Protein AF-A0A424Z373-F1 (afdb_monomer_lite)

pLDDT: mean 78.98, std 14.47, range [38.25, 93.94]

Structure (mmCIF, N/CA/C/O backbone):
data_AF-A0A424Z373-F1
#
_entry.id   AF-A0A424Z373-F1
#
loop_
_atom_site.group_PDB
_atom_site.id
_atom_site.type_symbol
_atom_site.label_atom_id
_atom_site.label_alt_id
_atom_site.label_comp_id
_atom_site.label_asym_id
_atom_site.label_entity_id
_atom_site.label_seq_id
_atom_site.pdbx_PDB_ins_code
_atom_site.Cartn_x
_atom_site.Cartn_y
_atom_site.Cartn_z
_atom_site.occupancy
_atom_site.B_iso_or_equiv
_atom_site.auth_seq_id
_atom_site.auth_comp_id
_atom_site.auth_asym_id
_atom_site.auth_atom_id
_atom_site.pdbx_PDB_model_num
ATOM 1 N N . MET A 1 1 ? 12.172 10.673 -3.978 1.00 54.38 1 MET A N 1
ATOM 2 C CA . MET A 1 1 ? 11.612 10.566 -2.616 1.00 54.38 1 MET A CA 1
ATOM 3 C C . MET A 1 1 ? 10.126 10.576 -2.848 1.00 54.38 1 MET A C 1
ATOM 5 O O . MET A 1 1 ? 9.685 11.490 -3.530 1.00 54.38 1 MET A O 1
ATOM 9 N N . ASN A 1 2 ? 9.417 9.525 -2.450 1.00 65.69 2 ASN A N 1
ATOM 10 C CA . ASN A 1 2 ? 8.051 9.315 -2.916 1.00 65.69 2 ASN A CA 1
ATOM 11 C C . ASN A 1 2 ? 7.114 9.738 -1.785 1.00 65.69 2 ASN A C 1
ATOM 13 O O . ASN A 1 2 ? 7.031 9.046 -0.771 1.00 65.69 2 ASN A O 1
ATOM 17 N N . LEU A 1 3 ? 6.521 10.921 -1.942 1.00 73.19 3 LEU A N 1
ATOM 18 C CA . LEU A 1 3 ? 5.522 11.489 -1.046 1.00 73.19 3 LEU A CA 1
ATOM 19 C C . LEU A 1 3 ? 4.206 11.518 -1.812 1.00 73.19 3 LEU A C 1
ATOM 21 O O . LEU A 1 3 ? 4.136 12.141 -2.871 1.00 73.19 3 LEU A O 1
ATOM 25 N N . PHE A 1 4 ? 3.190 10.850 -1.284 1.00 81.69 4 PHE A N 1
ATOM 26 C CA . PHE A 1 4 ? 1.873 10.819 -1.905 1.00 81.69 4 PHE A CA 1
ATOM 27 C C . PHE A 1 4 ? 0.844 11.468 -0.991 1.00 81.69 4 PHE A C 1
ATOM 29 O O . PHE A 1 4 ? 0.778 11.154 0.199 1.00 81.69 4 PHE A O 1
ATOM 36 N N . ASN A 1 5 ? 0.023 12.349 -1.561 1.00 83.62 5 ASN A N 1
ATOM 37 C CA . ASN A 1 5 ? -1.148 12.893 -0.886 1.00 83.62 5 ASN A CA 1
ATOM 38 C C . ASN A 1 5 ? -2.266 11.860 -0.952 1.00 83.62 5 ASN A C 1
ATOM 40 O O . ASN A 1 5 ? -2.710 11.484 -2.035 1.00 83.62 5 ASN A O 1
ATOM 44 N N . THR A 1 6 ? -2.709 11.394 0.208 1.00 91.06 6 THR A N 1
ATOM 45 C CA . THR A 1 6 ? -3.588 10.228 0.308 1.00 91.06 6 THR A CA 1
ATOM 46 C C . THR A 1 6 ? -4.703 10.451 1.316 1.00 91.06 6 THR A C 1
ATOM 48 O O . THR A 1 6 ? -4.713 11.434 2.061 1.00 91.06 6 THR A O 1
ATOM 51 N N . GLU A 1 7 ? -5.660 9.529 1.337 1.00 92.06 7 GLU A N 1
ATOM 52 C CA . GLU A 1 7 ? -6.781 9.556 2.269 1.00 92.06 7 GLU A CA 1
ATOM 53 C C . GLU A 1 7 ? -6.920 8.212 2.982 1.00 92.06 7 GLU A C 1
ATOM 55 O O . GLU A 1 7 ? -6.812 7.144 2.374 1.00 92.06 7 GLU A O 1
ATOM 60 N N . ILE A 1 8 ? -7.192 8.258 4.284 1.00 92.81 8 ILE A N 1
ATOM 61 C CA . ILE A 1 8 ? -7.532 7.065 5.059 1.00 92.81 8 ILE A CA 1
ATOM 62 C C . ILE A 1 8 ? -8.955 6.642 4.715 1.00 92.81 8 ILE A C 1
ATOM 64 O O . ILE A 1 8 ? -9.898 7.402 4.913 1.00 92.81 8 ILE A O 1
ATOM 68 N N . VAL A 1 9 ? -9.130 5.406 4.261 1.00 93.94 9 VAL A N 1
ATOM 69 C CA . VAL A 1 9 ? -10.449 4.860 3.904 1.00 93.94 9 VAL A CA 1
ATOM 70 C C . VAL A 1 9 ? -11.022 3.952 4.984 1.00 93.94 9 VAL A C 1
ATOM 72 O O . VAL A 1 9 ? -12.234 3.902 5.168 1.00 93.94 9 VAL A O 1
ATOM 75 N N . GLU A 1 10 ? -10.165 3.276 5.749 1.00 92.31 10 GLU A N 1
ATOM 76 C CA . GLU A 1 10 ? -10.583 2.468 6.893 1.00 92.31 10 GLU A CA 1
ATOM 77 C C . GLU A 1 10 ? -9.598 2.615 8.048 1.00 92.31 10 GLU A C 1
ATOM 79 O O . GLU A 1 10 ? -8.387 2.732 7.847 1.00 92.31 10 GLU A O 1
ATOM 84 N N . PHE A 1 11 ? -10.134 2.551 9.263 1.00 90.12 11 PHE A N 1
ATOM 85 C CA . PHE A 1 11 ? -9.379 2.637 10.502 1.00 90.12 11 PHE A CA 1
ATOM 86 C C . PHE A 1 11 ? -9.865 1.550 11.461 1.00 90.12 11 PHE A C 1
ATOM 88 O O . PHE A 1 11 ? -11.044 1.505 11.812 1.00 90.12 11 PHE A O 1
ATOM 95 N N . LEU A 1 12 ? -8.958 0.669 11.877 1.00 88.50 12 LEU A N 1
ATOM 96 C CA . LEU A 1 12 ? -9.216 -0.412 12.821 1.00 88.50 12 LEU A CA 1
ATOM 97 C C . LEU A 1 12 ? -8.286 -0.247 14.020 1.00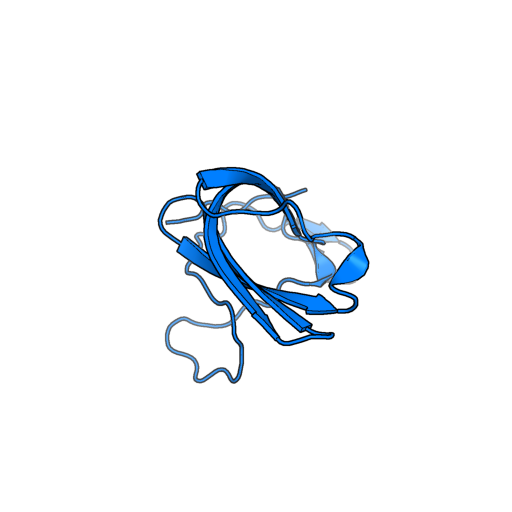 88.50 12 LEU A C 1
ATOM 99 O O . LEU A 1 12 ? -7.067 -0.299 13.873 1.00 88.50 12 LEU A O 1
ATOM 103 N N . ASN A 1 13 ? -8.861 -0.078 15.207 1.00 85.44 13 ASN A N 1
ATOM 104 C CA . ASN A 1 13 ? -8.109 0.059 16.450 1.00 85.44 13 ASN A CA 1
ATOM 105 C C . ASN A 1 13 ? -8.328 -1.169 17.339 1.00 85.44 13 ASN A C 1
ATOM 107 O O . ASN A 1 13 ? -9.455 -1.471 17.730 1.00 85.44 13 ASN A O 1
ATOM 111 N N . GLN A 1 14 ? -7.242 -1.868 17.655 1.00 83.31 14 GLN A N 1
ATOM 112 C CA . GLN A 1 14 ? -7.205 -3.034 18.528 1.00 83.31 14 GLN A CA 1
ATOM 113 C C . GLN A 1 14 ? -6.193 -2.805 19.653 1.00 83.31 14 GLN A C 1
ATOM 115 O O . GLN A 1 14 ? -5.090 -3.350 19.637 1.00 83.31 14 GLN A O 1
ATOM 120 N N . LYS A 1 15 ? -6.599 -2.011 20.652 1.00 81.25 15 LYS A N 1
ATOM 121 C CA . LYS A 1 15 ? -5.825 -1.665 21.858 1.00 81.25 15 LYS A CA 1
ATOM 122 C C . LYS A 1 15 ? -4.455 -1.072 21.541 1.00 81.25 15 LYS A C 1
ATOM 124 O O . LYS A 1 15 ? -4.362 0.140 21.455 1.00 81.25 15 LYS A O 1
ATOM 129 N N . ASP A 1 16 ? -3.427 -1.891 21.362 1.00 83.94 16 ASP A N 1
ATOM 130 C CA . ASP A 1 16 ? -2.037 -1.456 21.166 1.00 83.94 16 ASP A CA 1
ATOM 131 C C . ASP A 1 16 ? -1.650 -1.345 19.687 1.00 83.94 16 ASP A C 1
ATOM 133 O O . ASP A 1 16 ? -0.603 -0.786 19.345 1.00 83.94 16 ASP A O 1
ATOM 137 N N . ILE A 1 17 ? -2.510 -1.867 18.812 1.00 85.19 17 ILE A N 1
ATOM 138 C CA . ILE A 1 17 ? -2.287 -1.960 17.377 1.00 85.19 17 ILE A CA 1
ATOM 139 C C . ILE A 1 17 ? -3.378 -1.189 16.646 1.00 85.19 17 ILE A C 1
ATOM 141 O O . ILE A 1 17 ? -4.570 -1.377 16.893 1.00 85.19 17 ILE A O 1
ATOM 145 N N . ILE A 1 18 ? -2.964 -0.365 15.690 1.00 87.88 18 ILE A N 1
ATOM 146 C CA . ILE A 1 18 ? -3.857 0.248 14.714 1.00 87.88 18 ILE A CA 1
ATOM 147 C C . ILE A 1 18 ? -3.522 -0.310 13.333 1.00 87.88 18 ILE A C 1
ATOM 149 O O . ILE A 1 18 ? -2.359 -0.383 12.938 1.00 87.88 18 ILE A O 1
ATOM 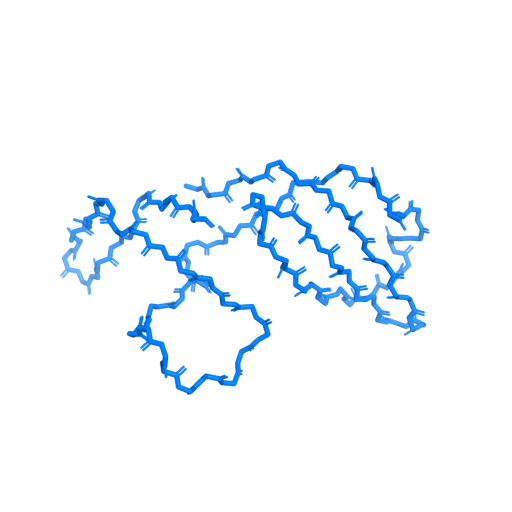153 N N . ILE A 1 19 ? -4.557 -0.679 12.586 1.00 89.56 19 ILE A N 1
ATOM 154 C CA . ILE A 1 19 ? -4.460 -1.008 11.168 1.00 89.56 19 ILE A CA 1
ATOM 155 C C . ILE A 1 19 ? -5.262 0.038 10.406 1.00 89.56 19 ILE A C 1
ATOM 157 O O . ILE A 1 19 ? -6.468 0.171 10.609 1.00 89.56 19 ILE A O 1
ATOM 161 N N . ILE A 1 20 ? -4.601 0.759 9.506 1.00 91.50 20 ILE A N 1
ATOM 162 C CA . ILE A 1 20 ? -5.264 1.699 8.601 1.00 91.50 20 ILE A CA 1
ATOM 163 C C . ILE A 1 20 ? -5.170 1.209 7.165 1.00 91.50 20 ILE A C 1
ATOM 165 O O . ILE A 1 20 ? -4.161 0.630 6.753 1.00 91.50 20 ILE A O 1
ATOM 169 N N . LYS A 1 21 ? -6.232 1.455 6.399 1.00 93.69 21 LYS A N 1
ATOM 170 C CA . LYS A 1 21 ? -6.192 1.376 4.943 1.00 93.69 21 LYS A CA 1
ATOM 171 C C . LYS A 1 21 ? -6.131 2.785 4.383 1.00 93.69 21 LYS A C 1
ATOM 173 O O . LYS A 1 21 ? -6.970 3.619 4.719 1.00 93.69 21 LYS A O 1
ATOM 178 N N . ILE A 1 22 ? -5.159 3.021 3.520 1.00 93.25 22 ILE A N 1
ATOM 179 C CA . ILE A 1 22 ? -4.915 4.298 2.858 1.00 93.25 22 ILE A CA 1
ATOM 180 C C . ILE A 1 22 ? -5.143 4.094 1.367 1.00 93.25 22 ILE A C 1
ATOM 182 O O . ILE A 1 22 ? -4.596 3.153 0.795 1.00 93.25 22 ILE A O 1
ATOM 186 N N . ASN A 1 23 ? -5.939 4.960 0.747 1.00 91.62 23 ASN A N 1
ATOM 187 C CA . ASN A 1 23 ? -6.078 5.006 -0.701 1.00 91.62 23 ASN A CA 1
ATOM 188 C C . ASN A 1 23 ? -5.096 6.026 -1.286 1.00 91.62 23 ASN A C 1
ATOM 190 O O . ASN A 1 23 ? -5.127 7.206 -0.931 1.00 91.62 23 ASN A O 1
ATOM 194 N N . CYS A 1 24 ? -4.242 5.554 -2.185 1.00 88.81 24 CYS A N 1
ATOM 195 C CA . CYS A 1 24 ? -3.247 6.330 -2.907 1.00 88.81 24 CYS A CA 1
ATOM 196 C C . CYS A 1 24 ? -3.385 6.004 -4.392 1.00 88.81 24 CYS A C 1
ATOM 198 O O . CYS A 1 24 ? -3.037 4.898 -4.788 1.00 88.81 24 CYS A O 1
ATOM 200 N N . GLU A 1 25 ? -3.902 6.934 -5.197 1.00 85.50 25 GLU A N 1
ATOM 201 C CA . GLU A 1 25 ? -4.021 6.754 -6.657 1.00 85.50 25 GLU A CA 1
ATOM 202 C C . GLU A 1 25 ? -4.687 5.414 -7.052 1.00 85.50 25 GLU A C 1
ATOM 204 O O . GLU A 1 25 ? -4.213 4.702 -7.922 1.00 85.50 25 GLU A O 1
ATOM 209 N N . ASN A 1 26 ? -5.797 5.055 -6.388 1.00 85.81 26 ASN A N 1
ATOM 210 C CA . ASN A 1 26 ? -6.544 3.790 -6.549 1.00 85.81 26 ASN A CA 1
ATOM 211 C C . ASN A 1 26 ? -5.858 2.523 -6.011 1.00 85.81 26 ASN A C 1
ATOM 213 O O . ASN A 1 26 ? -6.389 1.420 -6.165 1.00 85.81 26 ASN A O 1
ATOM 217 N N . ILE A 1 27 ? -4.733 2.662 -5.314 1.00 88.38 27 ILE A N 1
ATOM 218 C CA . ILE A 1 27 ? -4.043 1.561 -4.645 1.00 88.38 27 ILE A CA 1
ATOM 219 C C . ILE A 1 27 ? -4.273 1.646 -3.139 1.00 88.38 27 ILE A C 1
ATOM 221 O O . ILE A 1 27 ? -4.061 2.678 -2.499 1.00 88.38 27 ILE A O 1
ATOM 225 N N . ILE A 1 28 ? -4.696 0.520 -2.561 1.00 91.44 28 ILE A N 1
ATOM 226 C CA . ILE A 1 28 ? -4.943 0.402 -1.126 1.00 91.44 28 ILE A CA 1
ATOM 227 C C . ILE A 1 28 ? -3.696 -0.106 -0.412 1.00 91.44 28 ILE A C 1
ATOM 229 O O . ILE A 1 28 ? -3.315 -1.270 -0.543 1.00 91.44 28 ILE A O 1
ATOM 233 N N . PHE A 1 29 ? -3.126 0.749 0.428 1.00 92.06 29 PHE A N 1
ATOM 234 C CA . PHE A 1 29 ? -2.054 0.399 1.347 1.00 92.06 29 PHE A CA 1
ATOM 235 C C . PHE A 1 29 ? -2.617 0.054 2.723 1.00 92.06 29 PHE A C 1
ATOM 237 O O . PHE A 1 29 ? -3.394 0.809 3.301 1.00 92.06 29 PHE A O 1
ATOM 244 N N . LYS A 1 30 ? -2.203 -1.087 3.271 1.00 92.06 30 LYS A N 1
ATOM 245 C CA . LYS A 1 30 ? -2.459 -1.506 4.651 1.00 92.06 30 LYS A CA 1
ATOM 246 C C . LYS A 1 30 ? -1.248 -1.150 5.502 1.00 92.06 30 LYS A C 1
ATOM 248 O O . LYS A 1 30 ? -0.176 -1.724 5.308 1.00 92.06 30 LYS A O 1
ATOM 253 N N . VAL A 1 31 ? -1.421 -0.234 6.447 1.00 89.69 31 VAL A N 1
ATOM 254 C CA . VAL A 1 31 ? -0.354 0.208 7.350 1.00 89.69 31 VAL A CA 1
ATOM 255 C C . VAL A 1 31 ? -0.660 -0.273 8.760 1.00 89.69 31 VAL A C 1
ATOM 257 O O . VAL A 1 31 ? -1.772 -0.100 9.260 1.00 89.69 31 VAL A O 1
ATOM 260 N N . LEU A 1 32 ? 0.339 -0.901 9.376 1.00 89.00 32 LEU A N 1
ATOM 261 C CA . LEU A 1 32 ? 0.320 -1.313 10.771 1.00 89.00 32 LEU A CA 1
ATOM 262 C C . LEU A 1 32 ? 1.045 -0.250 11.593 1.00 89.00 32 LEU A C 1
ATOM 264 O O . LEU A 1 32 ? 2.210 0.037 11.330 1.00 89.00 32 LEU A O 1
ATOM 268 N N . ILE A 1 33 ? 0.370 0.298 12.593 1.00 87.38 33 ILE A N 1
ATOM 269 C CA . ILE A 1 33 ? 0.940 1.265 13.524 1.00 87.38 33 ILE A CA 1
ATOM 270 C C . ILE A 1 33 ? 0.953 0.625 14.910 1.00 87.38 33 ILE A C 1
ATOM 272 O O . ILE A 1 33 ? -0.083 0.195 15.423 1.00 87.38 33 ILE A O 1
ATOM 276 N N . LEU A 1 34 ? 2.144 0.557 15.501 1.00 80.06 34 LEU A N 1
ATOM 277 C CA . LEU A 1 34 ? 2.347 0.153 16.888 1.00 80.06 34 LEU A CA 1
ATOM 278 C C . LEU A 1 34 ? 2.270 1.403 17.770 1.00 80.06 34 LEU A C 1
ATOM 280 O O . LEU A 1 34 ? 2.779 2.449 17.375 1.00 80.06 34 LEU A O 1
ATOM 284 N N . ASN A 1 35 ? 1.669 1.281 18.956 1.00 72.12 35 ASN A N 1
ATOM 285 C CA . ASN A 1 35 ? 1.403 2.380 19.895 1.00 72.12 35 ASN A CA 1
ATOM 286 C C . ASN A 1 35 ? 0.255 3.305 19.449 1.00 72.12 35 ASN A C 1
ATOM 288 O O . ASN A 1 35 ? 0.437 4.430 18.980 1.00 72.12 35 ASN A O 1
ATOM 292 N N . SER A 1 36 ? -0.964 2.813 19.659 1.00 65.62 36 SER A N 1
ATOM 293 C CA . SER A 1 36 ? -2.218 3.485 19.310 1.00 65.62 36 SER A CA 1
ATOM 294 C C . SER A 1 36 ? -2.451 4.837 19.995 1.00 65.62 36 SER A C 1
ATOM 296 O O . SER A 1 36 ? -3.265 5.633 19.521 1.00 65.62 36 SER A O 1
ATOM 298 N N . ASN A 1 37 ? -1.758 5.116 21.106 1.00 71.12 37 ASN A N 1
ATOM 299 C CA . ASN A 1 37 ? -2.051 6.274 21.949 1.00 71.12 37 ASN A CA 1
ATOM 300 C C . ASN A 1 37 ? -1.829 7.614 21.241 1.00 71.12 37 ASN A C 1
ATOM 302 O O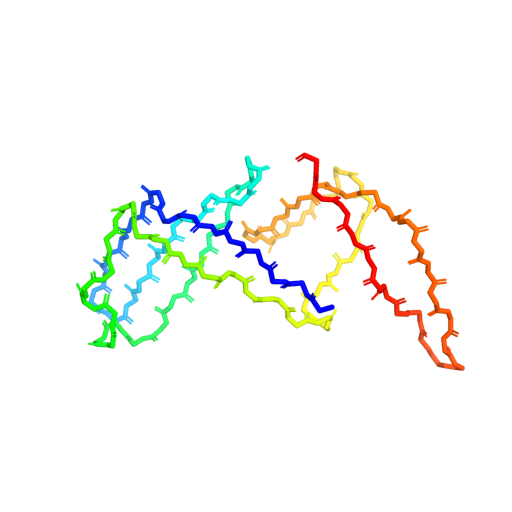 . ASN A 1 37 ? -2.535 8.571 21.555 1.00 71.12 37 ASN A O 1
ATOM 306 N N . SER A 1 38 ? -0.926 7.663 20.261 1.00 72.50 38 SER A N 1
ATOM 307 C CA . SER A 1 38 ? -0.609 8.874 19.497 1.00 72.50 38 SER A CA 1
ATOM 308 C C . SER A 1 38 ? -1.554 9.138 18.317 1.00 72.50 38 SER A C 1
ATOM 310 O O . SER A 1 38 ? -1.456 10.187 17.691 1.00 72.50 38 SER A O 1
ATOM 312 N N . TYR A 1 39 ? -2.466 8.211 17.997 1.00 76.56 39 TYR A N 1
ATOM 313 C CA . TYR A 1 39 ? -3.260 8.244 16.757 1.00 76.56 39 TYR A CA 1
ATOM 314 C C . TYR A 1 39 ? -4.771 8.111 16.998 1.00 76.56 39 TYR A C 1
ATOM 316 O O . TYR A 1 39 ? -5.515 7.693 16.112 1.00 76.56 39 TYR A O 1
ATOM 324 N N . LYS A 1 40 ? -5.245 8.473 18.197 1.00 68.75 40 LYS A N 1
ATOM 325 C CA . LYS A 1 40 ? -6.662 8.363 18.593 1.00 68.75 40 LYS A CA 1
ATOM 326 C C . LYS A 1 40 ? -7.614 9.211 17.741 1.00 68.75 40 LYS A C 1
ATOM 328 O O . LYS A 1 40 ? -8.770 8.831 17.581 1.00 68.75 40 LYS A O 1
ATOM 333 N N . ASP A 1 41 ? -7.124 10.312 17.174 1.00 73.81 41 ASP A N 1
ATOM 334 C CA . ASP A 1 41 ? -7.935 11.251 16.388 1.00 73.81 41 ASP A CA 1
ATOM 335 C C . ASP A 1 41 ? -7.954 10.944 14.885 1.00 73.81 41 ASP A C 1
ATOM 337 O O . ASP A 1 41 ? -8.646 11.613 14.115 1.00 73.81 41 ASP A O 1
ATOM 341 N N . VAL A 1 42 ? -7.218 9.917 14.455 1.00 80.25 42 VAL A N 1
ATOM 342 C CA . VAL A 1 42 ? -7.180 9.489 13.058 1.00 80.25 42 VAL A CA 1
ATOM 343 C C . VAL A 1 42 ? -8.500 8.806 12.700 1.00 80.25 42 VAL A C 1
ATOM 345 O O . VAL A 1 42 ? -8.924 7.857 13.357 1.00 80.25 42 VAL A O 1
ATOM 348 N N . LYS A 1 43 ? -9.167 9.286 11.646 1.00 85.94 43 LYS A N 1
ATOM 349 C CA . LYS A 1 43 ? -10.469 8.779 11.195 1.00 85.94 43 LYS A CA 1
ATOM 350 C C . LYS A 1 43 ? -10.452 8.522 9.686 1.00 85.94 43 LYS A C 1
ATOM 352 O O . LYS A 1 43 ? -9.593 9.046 8.976 1.00 85.94 43 LYS A O 1
ATOM 357 N N . PRO A 1 44 ? -11.407 7.737 9.160 1.00 89.38 44 PRO A N 1
ATOM 358 C CA . PRO A 1 44 ? -11.658 7.723 7.726 1.00 89.38 44 PRO A CA 1
ATOM 359 C C . PRO A 1 44 ? -11.890 9.148 7.205 1.00 89.38 44 PRO A C 1
ATOM 361 O O . PRO A 1 44 ? -12.465 9.981 7.910 1.00 89.38 44 PRO A O 1
ATOM 364 N N . LYS A 1 45 ? -11.467 9.412 5.969 1.00 90.69 45 LYS A N 1
ATOM 365 C CA . LYS A 1 45 ? -11.449 10.722 5.298 1.00 90.69 45 LYS A CA 1
ATOM 366 C C . LYS A 1 45 ? -10.398 11.715 5.794 1.00 90.69 45 LYS A C 1
ATOM 368 O O . LYS A 1 45 ? -10.322 12.835 5.287 1.00 90.69 45 LYS A O 1
ATOM 373 N N . THR A 1 46 ? -9.555 11.333 6.752 1.00 90.19 46 THR A N 1
ATOM 374 C CA . THR A 1 46 ? -8.378 12.132 7.101 1.00 90.19 46 THR A CA 1
ATOM 375 C C . THR A 1 46 ? -7.374 12.084 5.948 1.00 90.19 46 THR A C 1
ATOM 377 O O . THR A 1 46 ? -6.970 11.003 5.511 1.00 90.19 46 THR A O 1
ATOM 380 N N . LYS A 1 47 ? -6.963 13.265 5.469 1.00 90.44 47 LYS A N 1
ATOM 381 C CA . LYS A 1 47 ? -5.866 13.404 4.507 1.00 90.44 47 LYS A CA 1
ATOM 382 C C . LYS A 1 47 ? -4.537 13.176 5.211 1.00 90.44 47 LYS A C 1
ATOM 384 O O . LYS A 1 47 ? -4.294 13.770 6.260 1.00 90.44 47 LYS A O 1
ATOM 389 N N . VAL A 1 48 ? -3.693 12.336 4.629 1.00 88.88 48 VAL A N 1
ATOM 390 C CA . VAL A 1 48 ? -2.367 12.011 5.158 1.00 88.88 48 VAL A CA 1
ATOM 391 C C . VAL A 1 48 ? -1.344 11.951 4.035 1.00 88.88 48 VAL A C 1
ATOM 393 O O . VAL A 1 48 ? -1.674 11.681 2.878 1.00 88.88 48 VAL A O 1
ATOM 396 N N . GLU A 1 49 ? -0.090 12.182 4.390 1.00 88.81 49 GLU A N 1
ATOM 397 C CA . GLU A 1 49 ? 1.034 11.973 3.491 1.00 88.81 49 GLU A CA 1
ATOM 398 C C . GLU A 1 49 ? 1.604 10.574 3.707 1.00 88.81 49 GLU A C 1
ATOM 400 O O . GLU A 1 49 ? 1.948 10.191 4.828 1.00 88.81 49 GLU A O 1
ATOM 405 N N . LEU A 1 50 ? 1.698 9.802 2.627 1.00 85.81 50 LEU A N 1
ATOM 406 C CA . LEU A 1 50 ? 2.334 8.494 2.647 1.00 85.81 50 LEU A CA 1
ATOM 407 C C . LEU A 1 50 ? 3.774 8.634 2.157 1.00 85.81 50 LEU A C 1
ATOM 409 O O . LEU A 1 50 ? 4.021 9.050 1.023 1.00 85.81 50 LEU A O 1
ATOM 413 N N . PHE A 1 51 ? 4.713 8.282 3.031 1.00 84.81 51 PHE A N 1
ATOM 414 C CA . PHE A 1 51 ? 6.143 8.359 2.773 1.00 84.81 51 PHE A CA 1
ATOM 415 C C . PHE A 1 51 ? 6.755 6.964 2.726 1.00 84.81 51 PHE A C 1
ATOM 417 O O . PHE A 1 51 ? 6.550 6.164 3.637 1.00 84.81 51 PHE A O 1
ATOM 424 N N . PHE A 1 52 ? 7.557 6.706 1.696 1.00 80.25 52 PHE A N 1
ATOM 425 C CA . PHE A 1 52 ? 8.320 5.468 1.578 1.00 80.25 52 PHE A CA 1
ATOM 426 C C . PHE A 1 52 ? 9.810 5.749 1.452 1.00 80.25 52 PHE A C 1
ATOM 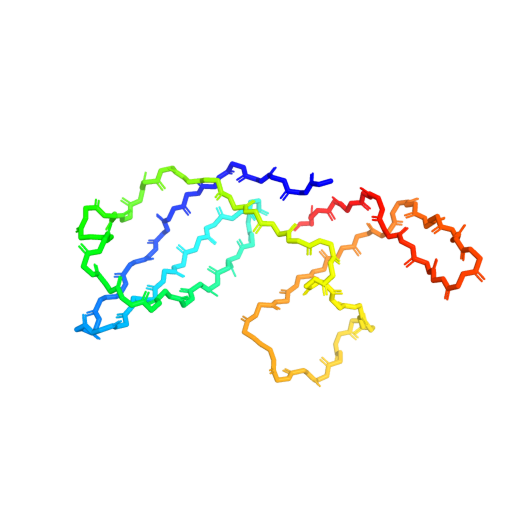428 O O . PHE A 1 52 ? 10.247 6.530 0.592 1.00 80.25 52 PHE A O 1
ATOM 435 N N . GLN A 1 53 ? 10.614 5.058 2.257 1.00 78.81 53 GLN A N 1
ATOM 436 C CA . GLN A 1 53 ? 12.059 5.119 2.110 1.00 78.81 53 GLN A CA 1
ATOM 437 C C . GLN A 1 53 ? 12.482 4.253 0.924 1.00 78.81 53 GLN A C 1
ATOM 439 O O . GLN A 1 53 ? 11.972 3.158 0.701 1.00 78.81 53 GLN A O 1
ATOM 444 N N . LYS A 1 54 ? 13.451 4.729 0.132 1.00 71.38 54 LYS A N 1
ATOM 445 C CA . LYS A 1 54 ? 13.870 4.033 -1.099 1.00 71.38 54 LYS A CA 1
ATOM 446 C C . LYS A 1 54 ? 14.310 2.583 -0.864 1.00 71.38 54 LYS A C 1
ATOM 448 O O . LYS A 1 54 ? 14.153 1.764 -1.759 1.00 71.38 54 LYS A O 1
ATOM 453 N N . HIS A 1 55 ? 14.875 2.287 0.304 1.00 75.38 55 HIS A N 1
ATOM 454 C CA . HIS A 1 55 ? 15.372 0.956 0.652 1.00 75.38 55 HIS A CA 1
ATOM 455 C C . HIS A 1 55 ? 14.281 -0.001 1.158 1.00 75.38 55 HIS A C 1
ATOM 457 O O . HIS A 1 55 ? 14.570 -1.166 1.404 1.00 75.38 55 HIS A O 1
ATOM 463 N N . GLU A 1 56 ? 13.042 0.469 1.311 1.00 76.94 56 GLU A N 1
ATOM 464 C CA . GLU A 1 56 ? 11.899 -0.355 1.722 1.00 76.94 56 GLU A CA 1
ATOM 465 C C . GLU A 1 56 ? 11.148 -0.943 0.517 1.00 76.94 56 GLU A C 1
ATOM 467 O O . GLU A 1 56 ? 10.268 -1.788 0.681 1.00 76.94 56 GLU A O 1
ATOM 472 N N . PHE A 1 57 ? 11.505 -0.528 -0.704 1.00 81.44 57 PHE A N 1
ATOM 473 C CA . PHE A 1 57 ? 10.950 -1.081 -1.932 1.00 81.44 57 PHE A CA 1
ATOM 474 C C . PHE A 1 57 ? 11.749 -2.281 -2.423 1.00 81.44 57 PHE A C 1
ATOM 476 O O . PHE A 1 57 ? 12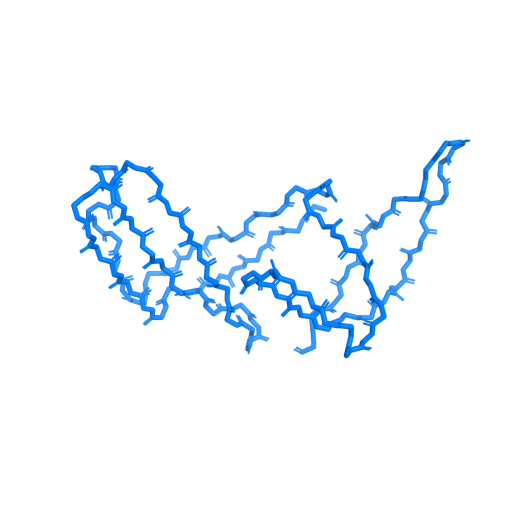.965 -2.217 -2.607 1.00 81.44 57 PHE A O 1
ATOM 483 N N . TYR A 1 58 ? 11.019 -3.344 -2.740 1.00 83.50 58 TYR A N 1
ATOM 484 C CA . TYR A 1 58 ? 11.539 -4.529 -3.401 1.00 83.50 58 TYR A CA 1
ATOM 485 C C . TYR A 1 58 ? 10.831 -4.706 -4.740 1.00 83.50 58 TYR A C 1
ATOM 487 O O . TYR A 1 58 ? 9.627 -4.478 -4.853 1.00 83.50 58 TYR A O 1
ATOM 495 N N . PHE A 1 59 ? 11.588 -5.128 -5.750 1.00 85.69 59 PHE A N 1
ATOM 496 C CA . PHE A 1 59 ? 11.077 -5.381 -7.093 1.00 85.69 59 PHE A CA 1
ATOM 497 C C . PHE A 1 59 ? 10.999 -6.876 -7.334 1.00 85.69 59 PHE A C 1
ATOM 499 O O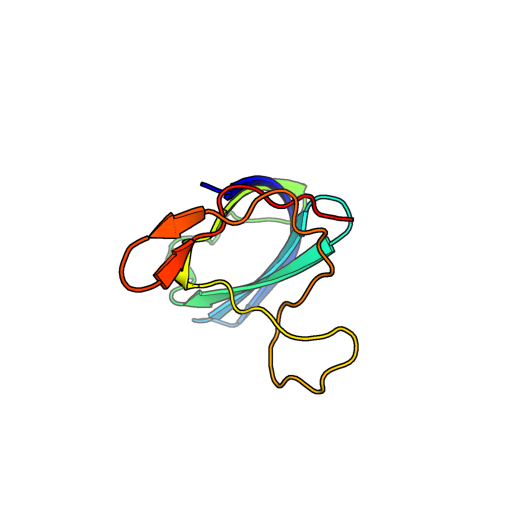 . PHE A 1 59 ? 11.919 -7.622 -7.003 1.00 85.69 59 PHE A O 1
ATOM 506 N N . THR A 1 60 ? 9.905 -7.302 -7.946 1.00 88.12 60 THR A N 1
ATOM 507 C CA . THR A 1 60 ? 9.740 -8.663 -8.436 1.00 88.12 60 THR A CA 1
ATOM 508 C C . THR A 1 60 ? 8.994 -8.642 -9.763 1.00 88.12 60 THR A C 1
ATOM 510 O O . THR A 1 60 ? 8.427 -7.617 -10.150 1.00 88.12 60 THR A O 1
ATOM 513 N N . LEU A 1 61 ? 8.982 -9.775 -10.459 1.00 88.44 61 LEU A N 1
ATOM 514 C CA . LEU A 1 61 ? 8.166 -9.939 -11.652 1.00 88.44 61 LEU A CA 1
ATOM 515 C C . LEU A 1 61 ? 6.673 -9.974 -11.283 1.00 88.44 61 LEU A C 1
ATOM 517 O O . LEU A 1 61 ? 6.316 -10.473 -10.206 1.00 88.44 61 LEU A O 1
ATOM 521 N N . PRO A 1 62 ? 5.785 -9.487 -12.168 1.00 85.75 62 PRO A N 1
ATOM 522 C CA . PRO A 1 62 ? 4.345 -9.601 -11.970 1.00 85.75 62 PRO A CA 1
ATOM 523 C C . PRO A 1 62 ? 3.923 -11.047 -11.685 1.00 85.75 62 PRO A C 1
ATOM 525 O O . PRO A 1 62 ? 4.522 -11.988 -12.203 1.00 85.75 62 PRO A O 1
ATOM 528 N N . ASN A 1 63 ? 2.876 -11.220 -10.877 1.00 83.44 63 ASN A N 1
ATOM 529 C CA . ASN A 1 63 ? 2.311 -12.523 -10.494 1.00 83.44 63 ASN A CA 1
ATOM 530 C C . ASN A 1 63 ? 3.246 -13.443 -9.686 1.00 83.44 63 ASN A C 1
ATOM 532 O O . ASN A 1 63 ? 2.928 -14.614 -9.483 1.00 83.44 63 ASN A O 1
ATOM 536 N N . THR A 1 64 ? 4.371 -12.931 -9.182 1.00 88.44 64 THR A N 1
ATOM 537 C CA . THR A 1 64 ? 5.184 -13.675 -8.215 1.00 88.44 64 THR A CA 1
ATOM 538 C C . THR A 1 64 ? 4.398 -13.873 -6.920 1.00 88.44 64 THR A C 1
ATOM 540 O O . THR A 1 64 ? 3.825 -12.924 -6.381 1.00 88.44 64 THR A O 1
ATOM 543 N N . LEU A 1 65 ? 4.395 -15.098 -6.391 1.00 83.25 65 LEU A N 1
ATOM 544 C CA . LEU A 1 65 ? 3.792 -15.394 -5.096 1.00 83.25 65 LEU A CA 1
ATOM 545 C C . LEU A 1 65 ? 4.644 -14.764 -3.985 1.00 83.25 65 LEU A C 1
ATOM 547 O O . LEU A 1 65 ? 5.738 -15.238 -3.684 1.00 83.25 65 LEU A O 1
ATOM 551 N N . LEU A 1 66 ? 4.144 -13.688 -3.382 1.00 84.75 66 LEU A N 1
ATOM 552 C CA . LEU A 1 66 ? 4.821 -12.975 -2.305 1.00 84.75 66 LEU A CA 1
ATOM 553 C C . LEU A 1 66 ? 4.004 -13.029 -1.014 1.00 84.75 66 LEU A C 1
ATOM 555 O O . LEU A 1 66 ? 2.800 -12.785 -1.014 1.00 84.75 66 LEU A O 1
ATOM 559 N N . SER A 1 67 ? 4.681 -13.249 0.112 1.00 88.25 67 SER A N 1
ATOM 560 C CA . SER A 1 67 ? 4.091 -13.098 1.446 1.00 88.25 67 SER A CA 1
ATOM 561 C C . SER A 1 67 ? 4.236 -11.654 1.949 1.00 88.25 67 SER A C 1
ATOM 563 O O . SER A 1 67 ? 4.850 -11.404 2.986 1.00 88.25 67 SER A O 1
ATOM 565 N N . VAL A 1 68 ? 3.689 -10.687 1.203 1.00 87.06 68 VAL A N 1
ATOM 566 C CA . VAL A 1 68 ? 3.717 -9.252 1.551 1.00 87.06 68 VAL A CA 1
ATOM 567 C C . VAL A 1 68 ? 2.305 -8.683 1.685 1.00 87.06 68 VAL A C 1
ATOM 569 O O . VAL A 1 68 ? 1.362 -9.171 1.069 1.00 87.06 68 VAL A O 1
ATOM 572 N N . LYS A 1 69 ? 2.135 -7.652 2.523 1.00 87.56 69 LYS A N 1
ATOM 573 C CA . LYS A 1 69 ? 0.823 -7.012 2.744 1.00 87.56 69 LYS A CA 1
ATOM 574 C C . LYS A 1 69 ? 0.466 -5.968 1.693 1.00 87.56 69 LYS A C 1
ATOM 576 O O . LYS A 1 69 ? -0.719 -5.778 1.437 1.00 87.56 69 LYS A O 1
ATOM 581 N N . ASN A 1 70 ? 1.475 -5.313 1.126 1.00 88.81 70 ASN A N 1
ATOM 582 C CA . ASN A 1 70 ? 1.329 -4.258 0.133 1.00 88.81 70 ASN A CA 1
ATOM 583 C C . ASN A 1 70 ? 2.183 -4.611 -1.079 1.00 88.81 70 ASN A C 1
ATOM 585 O O . ASN A 1 70 ? 3.373 -4.888 -0.944 1.00 88.81 70 ASN A O 1
ATOM 589 N N . SER A 1 71 ? 1.566 -4.594 -2.249 1.00 88.31 71 SER A N 1
ATOM 590 C CA . SER A 1 71 ? 2.223 -4.772 -3.536 1.00 88.31 71 SER A CA 1
ATOM 591 C C . SER A 1 71 ? 1.416 -4.016 -4.570 1.00 88.31 71 SER A C 1
ATOM 593 O O . SER A 1 71 ? 0.187 -4.029 -4.517 1.00 88.31 71 SER A O 1
ATOM 595 N N . PHE A 1 72 ? 2.096 -3.394 -5.516 1.00 87.06 72 PHE A N 1
ATOM 596 C CA . PHE A 1 72 ? 1.452 -2.667 -6.592 1.00 87.06 72 PHE A CA 1
ATOM 597 C C . PHE A 1 72 ? 2.287 -2.772 -7.859 1.00 87.06 72 PHE A C 1
ATOM 599 O O . PHE A 1 72 ? 3.492 -3.029 -7.808 1.00 87.06 72 PHE A O 1
ATOM 606 N N . LEU A 1 73 ? 1.620 -2.621 -8.999 1.00 86.69 73 LEU A N 1
ATOM 607 C CA . LEU A 1 73 ? 2.286 -2.598 -10.288 1.00 86.69 73 LEU A CA 1
ATOM 608 C C . LEU A 1 73 ? 2.851 -1.210 -10.541 1.00 86.69 73 LEU A C 1
ATOM 610 O O . LEU A 1 73 ? 2.239 -0.200 -10.201 1.00 86.69 73 LEU A O 1
ATOM 614 N N . VAL A 1 74 ? 4.017 -1.185 -11.170 1.00 83.44 74 VAL A N 1
ATOM 615 C CA . VAL A 1 74 ? 4.705 0.045 -11.545 1.00 83.44 74 VAL A CA 1
ATOM 616 C C . VAL A 1 74 ? 5.363 -0.089 -12.894 1.00 83.44 74 VAL A C 1
ATOM 618 O O . VAL A 1 74 ? 5.782 -1.175 -13.302 1.00 83.44 74 VAL A O 1
ATOM 621 N N . LYS A 1 75 ? 5.514 1.052 -13.557 1.00 83.94 75 LYS A N 1
ATOM 622 C CA . LYS A 1 75 ? 6.408 1.193 -14.697 1.00 83.94 75 LYS A CA 1
ATOM 623 C C . LYS A 1 75 ? 7.719 1.792 -14.216 1.00 83.94 75 LYS A C 1
ATOM 625 O O . LYS A 1 75 ? 7.734 2.833 -13.564 1.00 83.94 75 LYS A O 1
ATOM 630 N N . ILE A 1 76 ? 8.820 1.128 -14.548 1.00 83.88 76 ILE A N 1
ATOM 631 C CA . ILE A 1 76 ? 10.153 1.676 -14.313 1.00 83.88 76 ILE A CA 1
ATOM 632 C C . ILE A 1 76 ? 10.433 2.699 -15.412 1.00 83.88 76 ILE A C 1
ATOM 634 O O . ILE A 1 76 ? 10.498 2.338 -16.586 1.00 83.88 76 ILE A O 1
ATOM 638 N N . GLU A 1 77 ? 10.597 3.963 -15.031 1.00 83.50 77 GLU A N 1
ATOM 639 C CA . GLU A 1 77 ? 10.920 5.041 -15.975 1.00 83.50 77 GLU A CA 1
ATOM 640 C C . GLU A 1 77 ? 12.426 5.241 -16.127 1.00 83.50 77 GLU A C 1
ATOM 642 O O . GLU A 1 77 ? 12.932 5.415 -17.234 1.00 83.50 77 GLU A O 1
ATOM 647 N N . GLN A 1 78 ? 13.159 5.178 -15.013 1.00 81.94 78 GLN A N 1
ATOM 648 C CA . GLN A 1 78 ? 14.594 5.422 -14.989 1.00 81.94 78 GLN A CA 1
ATOM 649 C C . GLN A 1 78 ? 15.295 4.536 -13.958 1.00 81.94 78 GLN A C 1
ATOM 651 O O . GLN A 1 78 ? 14.878 4.435 -12.802 1.00 81.94 78 GLN A O 1
ATOM 656 N N . ILE A 1 79 ? 16.418 3.942 -14.367 1.00 81.31 79 ILE A N 1
ATOM 657 C CA . ILE A 1 79 ? 17.332 3.206 -13.489 1.00 81.31 79 ILE A CA 1
ATOM 658 C C . ILE A 1 79 ? 18.673 3.935 -13.482 1.00 81.31 79 ILE A C 1
ATOM 660 O O . ILE A 1 79 ? 19.315 4.069 -14.523 1.00 81.31 79 ILE A O 1
ATOM 664 N N . LYS A 1 80 ? 19.134 4.369 -12.304 1.00 77.00 80 LYS A N 1
ATOM 665 C CA . LYS A 1 80 ? 20.463 4.965 -12.151 1.00 77.00 80 LYS A CA 1
ATOM 666 C C . LYS A 1 80 ? 21.409 3.968 -11.500 1.00 77.00 80 LYS A C 1
ATOM 668 O O . LYS A 1 80 ? 21.271 3.627 -10.325 1.00 77.00 80 LYS A O 1
ATOM 673 N N . LYS A 1 81 ? 22.400 3.506 -12.260 1.00 67.25 81 LYS A N 1
ATOM 674 C CA . LYS A 1 81 ? 23.456 2.632 -11.742 1.00 67.25 81 LYS A CA 1
ATOM 675 C C . LYS A 1 81 ? 24.449 3.465 -10.926 1.00 67.25 81 LYS A C 1
ATOM 677 O O . LYS A 1 81 ? 25.038 4.407 -11.450 1.00 67.25 81 LYS A O 1
ATOM 682 N N . ARG A 1 82 ? 24.652 3.129 -9.653 1.00 55.66 82 ARG A N 1
ATOM 683 C CA . ARG A 1 82 ? 25.827 3.557 -8.874 1.00 55.66 82 ARG A CA 1
ATOM 684 C C . ARG A 1 82 ? 26.792 2.377 -8.769 1.00 55.66 82 ARG A C 1
ATOM 686 O O . ARG A 1 82 ? 26.364 1.241 -8.945 1.00 55.66 82 ARG A O 1
ATOM 693 N N . MET A 1 83 ? 28.077 2.642 -8.515 1.00 40.34 83 MET A N 1
ATOM 694 C CA . MET A 1 83 ? 29.181 1.667 -8.647 1.00 40.34 83 MET A CA 1
ATOM 695 C C . MET A 1 83 ? 28.999 0.343 -7.875 1.00 40.34 83 MET A C 1
ATOM 697 O O . MET A 1 83 ? 29.715 -0.609 -8.162 1.00 40.34 83 MET A O 1
ATOM 701 N N . THR A 1 84 ? 28.013 0.244 -6.978 1.00 47.41 84 THR A N 1
ATOM 702 C CA . THR A 1 84 ? 27.704 -0.981 -6.225 1.00 47.41 84 THR A CA 1
ATOM 703 C C . THR A 1 84 ? 26.224 -1.406 -6.285 1.00 47.41 84 THR A C 1
ATOM 705 O O . THR A 1 84 ? 25.941 -2.574 -6.052 1.00 47.41 84 THR A O 1
ATOM 708 N N . PHE A 1 85 ? 25.272 -0.521 -6.639 1.00 38.25 85 PHE A N 1
ATOM 709 C CA . PHE A 1 85 ? 23.822 -0.815 -6.641 1.00 38.25 85 PHE A CA 1
ATOM 710 C C . PHE A 1 85 ? 23.039 0.039 -7.657 1.00 38.25 85 PHE A C 1
ATOM 712 O O . PHE A 1 85 ? 23.415 1.177 -7.954 1.00 38.25 85 PHE A O 1
ATOM 719 N N . ALA A 1 86 ? 21.922 -0.485 -8.170 1.00 44.84 86 ALA A N 1
ATOM 720 C CA . ALA A 1 86 ? 20.954 0.282 -8.955 1.00 44.84 86 ALA A CA 1
ATOM 721 C C . ALA A 1 86 ? 19.964 0.993 -8.018 1.00 44.84 86 ALA A C 1
ATOM 723 O O . ALA A 1 86 ? 19.348 0.358 -7.167 1.00 44.84 86 ALA A O 1
ATOM 724 N N . LEU A 1 87 ? 19.822 2.311 -8.167 1.00 43.56 87 LEU A N 1
ATOM 725 C CA . LEU A 1 87 ? 18.859 3.123 -7.426 1.00 43.56 87 LEU A CA 1
ATOM 726 C C . LEU A 1 87 ? 17.739 3.558 -8.360 1.00 43.56 87 LEU A C 1
ATOM 728 O O . LEU A 1 87 ? 17.979 4.100 -9.441 1.00 43.56 87 LEU A O 1
ATOM 732 N N . LEU A 1 88 ? 16.513 3.360 -7.898 1.00 52.00 88 LEU A N 1
ATOM 733 C CA . LEU A 1 88 ? 15.329 3.873 -8.555 1.00 52.00 88 LEU A CA 1
ATOM 734 C C . LEU A 1 88 ? 15.097 5.330 -8.138 1.00 52.00 88 LEU A C 1
ATOM 736 O O . LEU A 1 88 ? 15.208 5.697 -6.957 1.00 52.00 88 LEU A O 1
ATOM 740 N N . GLU A 1 89 ? 14.821 6.185 -9.116 1.00 46.94 89 GLU A N 1
ATOM 741 C CA . GLU A 1 89 ? 14.595 7.611 -8.873 1.00 46.94 89 GLU A CA 1
ATOM 742 C C . GLU A 1 89 ? 13.123 8.004 -9.010 1.00 46.94 89 GLU A C 1
ATOM 744 O O . GLU A 1 89 ? 12.686 8.842 -8.219 1.00 46.94 89 GLU A O 1
ATOM 749 N N . GLN A 1 90 ? 12.365 7.360 -9.906 1.00 47.94 90 GLN A N 1
ATOM 750 C CA . GLN A 1 90 ? 10.965 7.684 -10.198 1.00 47.94 90 GLN A CA 1
ATOM 751 C C . GLN A 1 90 ? 10.139 6.414 -10.483 1.00 47.94 90 GLN A C 1
ATOM 753 O O . GLN A 1 90 ? 10.623 5.477 -11.122 1.00 47.94 90 GLN A O 1
ATOM 758 N N . MET A 1 91 ? 8.911 6.384 -9.958 1.00 54.94 91 MET A N 1
ATOM 759 C CA . MET A 1 91 ? 7.880 5.367 -10.199 1.00 54.94 91 MET A CA 1
ATOM 760 C C . MET A 1 91 ? 6.564 6.086 -10.436 1.00 54.94 91 MET A C 1
ATOM 762 O O . MET A 1 91 ? 6.231 6.994 -9.676 1.00 54.94 91 MET A O 1
ATOM 766 N N . ILE A 1 92 ? 5.810 5.616 -11.422 1.00 50.12 92 ILE A N 1
ATOM 767 C CA . ILE A 1 92 ? 4.404 5.971 -11.591 1.00 50.12 92 ILE A CA 1
ATOM 768 C C . ILE A 1 92 ? 3.572 4.777 -11.125 1.00 50.12 92 ILE A C 1
ATOM 770 O O . ILE A 1 92 ? 3.835 3.637 -11.533 1.00 50.12 92 ILE A O 1
ATOM 774 N N . LEU A 1 93 ? 2.624 5.045 -10.228 1.00 51.12 93 LEU A N 1
ATOM 775 C CA . LEU A 1 93 ? 1.583 4.098 -9.848 1.00 51.12 93 LEU A CA 1
ATOM 776 C C . LEU A 1 93 ? 0.540 4.043 -10.973 1.00 51.12 93 LEU A C 1
ATOM 778 O O . LEU A 1 93 ? 0.236 5.062 -11.592 1.00 51.12 93 LEU A O 1
ATOM 782 N N . PHE A 1 94 ? 0.055 2.841 -11.270 1.00 47.75 94 PHE A N 1
ATOM 783 C CA . PHE A 1 94 ? -1.003 2.610 -12.256 1.00 47.75 94 PHE A CA 1
ATOM 784 C C . PHE A 1 94 ? -2.387 2.624 -11.613 1.00 47.75 94 PHE A C 1
ATOM 786 O O . PHE A 1 94 ? -2.501 2.070 -10.496 1.00 47.75 94 PHE A O 1
#

Sequence (94 aa):
MNLFNTEIVEFLNQKDIIIIKINCENIIFKVLILNSNSYKDVKPKTKVELFFQKHEFYFTLPNTLLSVKNSFLVKIEQIKKRMTFALLEQMILF

Foldseek 3Di:
DDKFWWWWADWDDDPQWIWTWIAGPNFTDTDIDGGCPVPVPDDGGDIDIDDDDQVVDDDDDPPPDDPDRGDFDWDQPDWDDDPPDIGGDDTDGD

Secondary structure (DSSP, 8-state):
-EEEEEEEEEEEEETTEEEEEEEETTEEEEEEEE-GGGGTT--TT-EEEEEE-GGG-----TT-----S----EEE--EEE-SS-EEE--EEE-

Radius of gyration: 15.44 Å; chains: 1; bounding box: 41×29×38 Å

Organism: NCBI:txid1813019